Protein AF-X1HZK5-F1 (afdb_monomer_lite)

Radius of gyration: 18.91 Å; chains: 1; bounding box: 56×34×42 Å

InterPro domains:
  IPR029044 Nucleotide-diphospho-sugar transferases [G3DSA:3.90.550.10] (1-104)

Sequence (114 aa):
FFTGYGVETGMLIDVYEKFGLDKIGQVNVIRRIHKNQPLSALSKMAFGILQAVLEKLQHYNKIIIVKELNKIFSQIDYFKKEYFISQMKLEEKQRPPMAEIEEYMIRKYNSRYV

Foldseek 3Di:
DKDALQVVVLVVLVCCVPPNPVPDDDDDPPDDDDDDDPPVVVLLSVVANVQSVVVSCVVVVVDDDPDDDDQKDWDWDDDPNDIDIDIDGHDIDDDPDLVVPPVSVVVVVVVVVD

Structure (mmCIF, N/CA/C/O backbone):
data_AF-X1HZK5-F1
#
_entry.id   AF-X1HZK5-F1
#
loop_
_atom_site.group_PDB
_atom_site.id
_atom_site.type_symbol
_atom_site.label_atom_id
_atom_site.label_alt_id
_atom_site.label_comp_id
_atom_site.label_asym_id
_atom_site.label_entity_id
_atom_site.label_seq_id
_atom_site.pdbx_PDB_ins_code
_atom_site.Cartn_x
_atom_site.Cartn_y
_atom_site.Cartn_z
_atom_site.occupancy
_at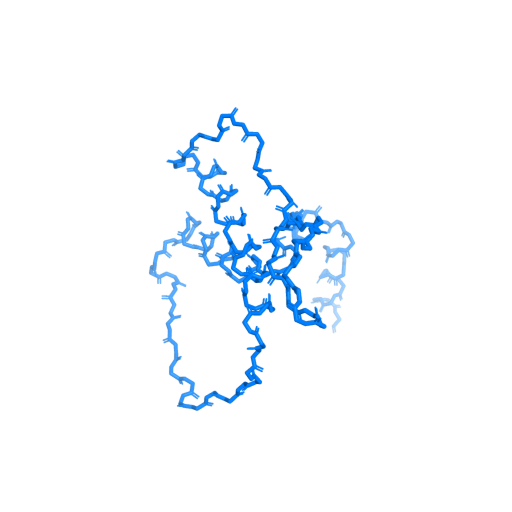om_site.B_iso_or_equiv
_atom_site.auth_seq_id
_atom_site.auth_comp_id
_atom_site.auth_asym_id
_atom_site.auth_atom_id
_atom_site.pdbx_PDB_model_num
ATOM 1 N N . PHE A 1 1 ? -6.012 6.735 4.488 1.00 87.38 1 PHE A N 1
ATOM 2 C CA . PHE A 1 1 ? -5.841 5.911 3.269 1.00 87.38 1 PHE A CA 1
ATOM 3 C C . PHE A 1 1 ? -4.555 6.305 2.554 1.00 87.38 1 PHE A C 1
ATOM 5 O O . PHE A 1 1 ? -4.207 7.480 2.588 1.00 87.38 1 PHE A O 1
ATOM 12 N N . PHE A 1 2 ? -3.834 5.353 1.956 1.00 92.56 2 PHE A N 1
ATOM 13 C CA . PHE A 1 2 ? -2.582 5.640 1.240 1.00 92.56 2 PHE A CA 1
ATOM 14 C C . PHE A 1 2 ? -2.811 6.418 -0.063 1.00 92.56 2 PHE A C 1
ATOM 16 O O . PHE A 1 2 ? -3.879 6.329 -0.668 1.00 92.56 2 PHE A O 1
ATOM 23 N N . THR A 1 3 ? -1.803 7.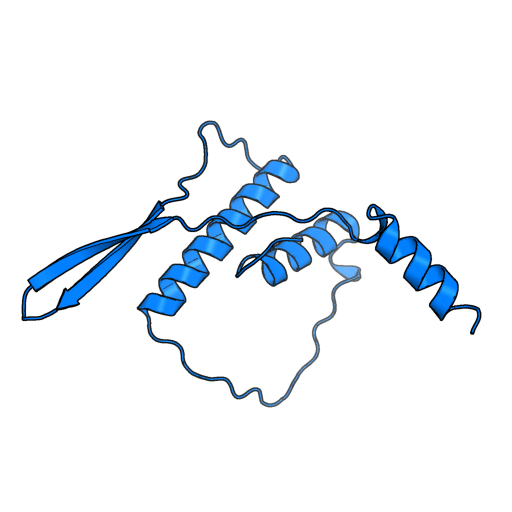176 -0.494 1.00 86.06 3 THR A N 1
ATOM 24 C CA . THR A 1 3 ? -1.748 7.837 -1.799 1.00 86.06 3 THR A CA 1
ATOM 25 C C . THR A 1 3 ? -0.778 7.094 -2.709 1.00 86.06 3 THR A C 1
ATOM 27 O O . THR A 1 3 ? 0.432 7.250 -2.556 1.00 86.06 3 THR A O 1
ATOM 30 N N . GLY A 1 4 ? -1.302 6.357 -3.684 1.00 89.50 4 GLY A N 1
ATOM 31 C CA . GLY A 1 4 ? -0.479 5.586 -4.610 1.00 89.50 4 GLY A CA 1
ATOM 32 C C . GLY A 1 4 ? -0.957 4.149 -4.708 1.00 89.50 4 GLY A C 1
ATOM 33 O O . GLY A 1 4 ? -2.158 3.889 -4.660 1.00 89.50 4 GLY A O 1
ATOM 34 N N . TYR A 1 5 ? -0.011 3.230 -4.867 1.00 92.75 5 TYR A N 1
ATOM 35 C CA . TYR A 1 5 ? -0.303 1.817 -5.104 1.00 92.75 5 TYR A CA 1
ATOM 36 C C . TYR A 1 5 ? -0.646 1.060 -3.819 1.00 92.75 5 TYR A C 1
ATOM 38 O O . TYR A 1 5 ? -1.128 -0.067 -3.877 1.00 92.75 5 TYR A O 1
ATOM 46 N N . GLY A 1 6 ? -0.418 1.667 -2.652 1.00 94.00 6 GLY A N 1
ATOM 47 C CA . GLY A 1 6 ? -0.770 1.084 -1.363 1.00 94.00 6 GLY A CA 1
ATOM 48 C C . GLY A 1 6 ? -2.246 1.213 -0.985 1.00 94.00 6 GLY A C 1
ATOM 49 O O . GLY A 1 6 ? -2.641 0.702 0.064 1.00 94.00 6 GLY A O 1
ATOM 50 N N . VAL A 1 7 ? -3.065 1.922 -1.774 1.00 96.00 7 VAL A N 1
ATOM 51 C CA . VAL A 1 7 ? -4.424 2.305 -1.364 1.00 96.00 7 VAL A CA 1
ATOM 52 C C . VAL A 1 7 ? -5.351 1.103 -1.208 1.00 96.00 7 VAL A C 1
ATOM 54 O O . VAL A 1 7 ? -5.982 0.976 -0.160 1.00 96.00 7 VAL A O 1
ATOM 57 N N . GLU A 1 8 ? -5.402 0.194 -2.183 1.00 96.50 8 GLU A N 1
ATOM 58 C CA . GLU A 1 8 ? -6.300 -0.963 -2.136 1.00 96.50 8 GLU A CA 1
ATOM 59 C C . GLU A 1 8 ? -5.881 -1.949 -1.044 1.00 96.50 8 GLU A C 1
ATOM 61 O O . GLU A 1 8 ? -6.704 -2.349 -0.220 1.00 96.50 8 GLU A O 1
ATOM 66 N N . THR A 1 9 ? -4.593 -2.298 -0.990 1.00 95.50 9 THR A N 1
ATOM 67 C CA . THR A 1 9 ? -4.058 -3.230 0.013 1.00 95.50 9 THR A CA 1
ATOM 68 C C . THR A 1 9 ? -4.195 -2.667 1.424 1.00 95.50 9 THR A C 1
ATOM 70 O O . THR A 1 9 ? -4.656 -3.363 2.325 1.00 95.50 9 THR A O 1
ATOM 73 N N . GLY A 1 10 ? -3.848 -1.393 1.626 1.00 95.50 10 GLY A N 1
ATOM 74 C CA . GLY A 1 10 ? -3.992 -0.743 2.924 1.00 95.50 10 GLY A CA 1
ATOM 75 C C . GLY A 1 10 ? -5.448 -0.656 3.374 1.00 95.50 10 GLY A C 1
ATOM 76 O O . GLY A 1 10 ? -5.724 -0.864 4.551 1.00 95.50 10 GLY A O 1
ATOM 77 N N . MET A 1 11 ? -6.381 -0.409 2.448 1.00 95.50 11 MET A N 1
ATOM 78 C CA . MET A 1 11 ? -7.813 -0.418 2.750 1.00 95.50 11 MET A CA 1
ATOM 79 C C . MET A 1 11 ? -8.308 -1.817 3.126 1.00 95.50 11 MET A C 1
ATOM 81 O O . MET A 1 11 ? -9.076 -1.946 4.074 1.00 95.50 11 MET A O 1
ATOM 85 N N . LEU A 1 12 ? -7.859 -2.862 2.424 1.00 96.81 12 LEU A N 1
ATOM 86 C CA . LEU A 1 12 ? -8.221 -4.242 2.746 1.00 96.81 12 LEU A CA 1
ATOM 87 C C . LEU A 1 12 ? -7.755 -4.631 4.157 1.00 96.81 12 LEU A C 1
ATOM 89 O O . LEU A 1 12 ? -8.538 -5.198 4.917 1.00 96.81 12 LEU A O 1
ATOM 93 N N . ILE A 1 13 ? -6.517 -4.274 4.522 1.00 96.25 13 ILE A N 1
ATOM 94 C CA . ILE A 1 13 ? -5.979 -4.497 5.874 1.00 96.25 13 ILE A CA 1
ATOM 95 C C . ILE A 1 13 ? -6.795 -3.716 6.911 1.00 96.25 13 ILE A C 1
ATOM 97 O O . ILE A 1 13 ? -7.194 -4.288 7.922 1.00 96.25 13 ILE A O 1
ATOM 101 N N . ASP A 1 14 ? -7.098 -2.441 6.648 1.00 95.62 14 ASP A N 1
ATOM 102 C CA . ASP A 1 14 ? -7.871 -1.603 7.572 1.00 95.62 14 ASP A CA 1
ATOM 103 C C . ASP A 1 14 ? -9.281 -2.151 7.820 1.00 95.62 14 ASP A C 1
ATOM 105 O O . ASP A 1 14 ? -9.766 -2.107 8.950 1.00 95.62 14 ASP A O 1
ATOM 109 N N . VAL A 1 15 ? -9.951 -2.655 6.779 1.00 96.19 15 VAL A N 1
ATOM 110 C CA . VAL A 1 15 ? -11.280 -3.269 6.909 1.00 96.19 15 VAL A CA 1
ATOM 111 C C . VAL A 1 15 ? -11.191 -4.562 7.712 1.00 96.19 15 VAL A C 1
ATOM 113 O O . VA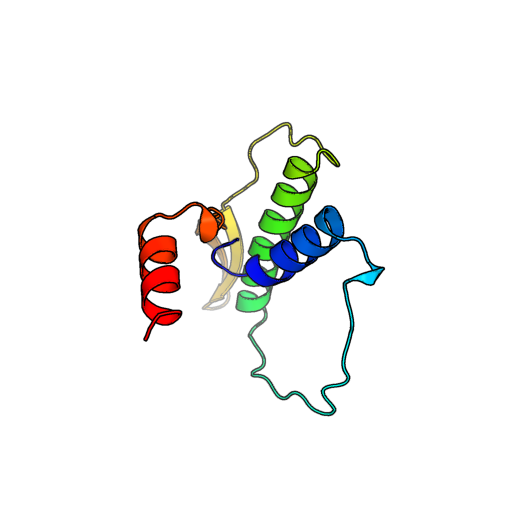L A 1 15 ? -11.989 -4.752 8.627 1.00 96.19 15 VAL A O 1
ATOM 116 N N . TYR A 1 16 ? -10.213 -5.417 7.411 1.00 96.81 16 TYR A N 1
ATOM 117 C CA . TYR A 1 16 ? -10.016 -6.670 8.133 1.00 96.81 16 TYR A CA 1
ATOM 118 C C . TYR A 1 16 ? -9.741 -6.438 9.625 1.00 96.81 16 TYR A C 1
ATOM 120 O O . TYR A 1 16 ? -10.435 -7.007 10.463 1.00 96.81 16 TYR A O 1
ATOM 128 N N . GLU A 1 17 ? -8.788 -5.569 9.971 1.00 96.12 17 GLU A N 1
ATOM 129 C CA . GLU A 1 17 ? -8.423 -5.319 11.373 1.00 96.12 17 GLU A CA 1
ATOM 130 C C . GLU A 1 17 ? -9.548 -4.610 12.152 1.00 96.12 17 GLU A C 1
ATOM 132 O O . GLU A 1 17 ? -9.685 -4.823 13.353 1.00 96.12 17 GLU A O 1
ATOM 137 N N . LYS A 1 18 ? -10.382 -3.781 11.499 1.00 95.12 18 LYS A N 1
ATOM 138 C CA . LYS A 1 18 ? -11.488 -3.068 12.173 1.00 95.12 18 LYS A CA 1
ATOM 139 C C . LYS A 1 18 ? -12.768 -3.881 12.309 1.00 95.12 18 LYS A C 1
ATOM 141 O O . LYS A 1 18 ? -13.504 -3.679 13.272 1.00 95.12 18 LYS A O 1
ATOM 146 N N . PHE A 1 19 ? -13.080 -4.716 11.324 1.00 96.88 19 PHE A N 1
ATOM 147 C CA . PHE A 1 19 ? -14.408 -5.316 11.201 1.00 96.88 19 PHE A CA 1
ATOM 148 C C . PHE A 1 19 ? -14.404 -6.840 11.135 1.00 96.88 19 PHE A C 1
ATOM 150 O O . PHE A 1 19 ? -15.471 -7.428 11.267 1.00 96.88 19 PHE A O 1
ATOM 157 N N . GLY A 1 20 ? -13.243 -7.476 10.974 1.00 96.94 20 GLY A N 1
ATOM 158 C CA . GLY A 1 20 ? -13.139 -8.920 10.816 1.00 96.94 20 GLY A CA 1
ATOM 159 C C . GLY A 1 20 ? -13.415 -9.399 9.390 1.00 96.94 20 GLY A C 1
ATOM 160 O O . GLY A 1 20 ? -13.860 -8.660 8.508 1.00 96.94 20 GLY A O 1
ATOM 161 N N . LEU A 1 21 ? -13.109 -10.676 9.152 1.00 97.50 21 LEU A N 1
ATOM 162 C CA . LEU A 1 21 ? -13.237 -11.309 7.837 1.00 97.50 21 LEU A CA 1
ATOM 163 C C . LEU A 1 21 ? -14.701 -11.497 7.407 1.00 97.50 21 LEU A C 1
ATOM 165 O O . LEU A 1 21 ? -14.994 -11.465 6.217 1.00 97.50 21 LEU A O 1
ATOM 169 N N . ASP A 1 22 ? -15.628 -11.646 8.356 1.00 97.75 22 ASP A N 1
ATOM 170 C CA . ASP A 1 22 ? -17.062 -11.843 8.105 1.00 97.75 22 ASP A CA 1
ATOM 171 C C . ASP A 1 22 ? -17.736 -10.628 7.445 1.00 97.75 22 ASP A C 1
ATOM 173 O O . ASP A 1 22 ? -18.845 -10.740 6.923 1.00 97.75 22 ASP A O 1
ATOM 177 N N . LYS A 1 23 ? -17.067 -9.467 7.438 1.00 97.38 23 LYS A N 1
ATOM 178 C CA . LYS A 1 23 ? -17.517 -8.254 6.739 1.00 97.38 23 LYS A CA 1
ATOM 179 C C . LYS A 1 23 ? -16.924 -8.091 5.340 1.00 97.38 23 LYS A C 1
ATOM 181 O O . LYS A 1 23 ? -17.207 -7.092 4.678 1.00 97.38 23 LYS A O 1
ATOM 186 N N . ILE A 1 24 ? -16.127 -9.051 4.870 1.00 97.94 24 ILE A N 1
ATOM 187 C CA . ILE A 1 24 ? -15.501 -9.025 3.547 1.00 97.94 24 ILE A CA 1
ATOM 188 C C . ILE A 1 24 ? -16.134 -10.107 2.671 1.00 97.94 24 ILE A C 1
ATOM 190 O O . ILE A 1 24 ? -16.020 -11.299 2.939 1.00 97.94 24 ILE A O 1
ATOM 194 N N . GLY A 1 25 ? -16.777 -9.681 1.585 1.00 97.19 25 GLY A N 1
ATOM 195 C CA . GLY A 1 25 ? -17.294 -10.567 0.543 1.00 97.19 25 GLY A CA 1
ATOM 196 C C . GLY A 1 25 ? -16.474 -10.471 -0.743 1.00 97.19 25 GLY A C 1
ATOM 197 O O . GLY A 1 25 ? -15.882 -9.433 -1.040 1.00 97.19 25 GLY A O 1
ATOM 198 N N . GLN A 1 26 ? -16.474 -11.543 -1.534 1.00 97.38 26 GLN A N 1
ATOM 199 C CA . GLN A 1 26 ? -15.924 -11.561 -2.891 1.00 97.38 26 GLN A CA 1
ATOM 200 C C . GLN A 1 26 ? -17.043 -11.842 -3.894 1.00 97.38 26 GLN A C 1
ATOM 202 O O . GLN A 1 26 ? -17.923 -12.661 -3.638 1.00 97.38 26 GLN A O 1
ATOM 207 N N . VAL A 1 27 ? -17.010 -11.166 -5.043 1.00 97.56 27 VAL A N 1
ATOM 208 C CA . VAL A 1 27 ? -18.002 -11.320 -6.116 1.00 97.56 27 VAL A CA 1
ATOM 209 C C . VAL A 1 27 ? -17.287 -11.675 -7.413 1.00 97.56 27 VAL A C 1
ATOM 211 O O . VAL A 1 27 ? -16.242 -11.105 -7.733 1.00 97.56 27 VAL A O 1
ATOM 214 N N . ASN A 1 28 ? -17.854 -12.612 -8.173 1.00 97.00 28 ASN A N 1
ATOM 215 C CA . ASN A 1 28 ? -17.320 -12.993 -9.473 1.00 97.00 28 ASN A CA 1
ATOM 216 C C . ASN A 1 28 ? -17.643 -11.921 -10.526 1.00 97.00 28 ASN A C 1
ATOM 218 O O . ASN A 1 28 ? -18.805 -11.672 -10.835 1.00 97.00 28 ASN A O 1
ATOM 222 N N . VAL A 1 29 ? -16.603 -11.324 -11.107 1.00 95.81 29 VAL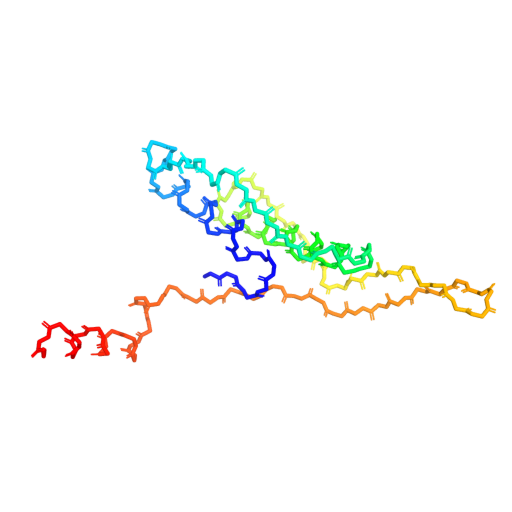 A N 1
ATOM 223 C CA . VAL A 1 29 ? -16.717 -10.298 -12.158 1.00 95.81 29 VAL A CA 1
ATOM 224 C C . VAL A 1 29 ? -16.726 -10.873 -13.581 1.00 95.81 29 VAL A C 1
ATOM 226 O O . VAL A 1 29 ? -16.789 -10.111 -14.540 1.00 95.81 29 VAL A O 1
ATOM 229 N N . ILE A 1 30 ? -16.679 -12.204 -13.726 1.00 96.00 30 ILE A N 1
ATOM 230 C CA . ILE A 1 30 ? -16.696 -12.987 -14.976 1.00 96.00 30 ILE A CA 1
ATOM 231 C C . ILE A 1 30 ? -15.496 -12.701 -15.887 1.00 96.00 30 ILE A C 1
ATOM 233 O O . ILE A 1 30 ? -14.653 -13.570 -16.093 1.00 96.00 30 ILE A O 1
ATOM 237 N N . ARG A 1 31 ? -15.392 -11.490 -16.439 1.00 96.69 31 ARG A N 1
ATOM 238 C CA . ARG A 1 31 ? -14.297 -11.082 -17.318 1.00 96.69 31 ARG A CA 1
ATOM 239 C C . ARG A 1 31 ? -13.836 -9.674 -16.978 1.00 96.69 31 ARG A C 1
ATOM 241 O O . ARG A 1 31 ? -14.584 -8.711 -17.098 1.00 96.69 31 ARG A O 1
ATOM 248 N N . ARG A 1 32 ? -12.551 -9.553 -16.655 1.00 95.62 32 ARG A N 1
ATOM 249 C CA . ARG A 1 32 ? -11.858 -8.275 -16.494 1.00 95.62 32 ARG A CA 1
ATOM 250 C C . ARG A 1 32 ? -10.729 -8.196 -17.513 1.00 95.62 32 ARG A C 1
ATOM 252 O O . ARG A 1 32 ? -9.853 -9.051 -17.526 1.00 95.62 32 ARG A O 1
ATOM 259 N N . ILE A 1 33 ? -10.750 -7.171 -18.357 1.00 96.12 33 ILE A N 1
ATOM 260 C CA . ILE A 1 33 ? -9.659 -6.856 -19.284 1.00 96.12 33 ILE A CA 1
ATOM 261 C C . ILE A 1 33 ? -8.981 -5.597 -18.759 1.00 96.12 33 ILE A C 1
ATOM 263 O O . ILE A 1 33 ? -9.650 -4.617 -18.441 1.00 96.12 33 ILE A O 1
ATOM 267 N N . HIS A 1 34 ? -7.659 -5.620 -18.656 1.00 95.00 34 HIS A N 1
ATOM 268 C CA . HIS A 1 34 ? -6.865 -4.466 -18.260 1.00 95.00 34 HIS A CA 1
ATOM 269 C C . HIS A 1 34 ? -5.634 -4.351 -19.155 1.00 95.00 34 HIS A C 1
ATOM 271 O O . HIS A 1 34 ? -5.245 -5.297 -19.840 1.00 95.00 34 HIS A O 1
ATOM 277 N N . LYS A 1 35 ? -5.005 -3.176 -19.148 1.00 95.25 35 LYS A N 1
ATOM 278 C CA . LYS A 1 35 ? -3.741 -2.962 -19.849 1.00 95.25 35 LYS A CA 1
ATOM 279 C C . LYS A 1 35 ? -2.623 -3.737 -19.145 1.00 95.25 35 LYS A C 1
ATOM 281 O O . LYS A 1 35 ? -2.519 -3.686 -17.917 1.00 95.25 35 LYS A O 1
ATOM 286 N N . ASN A 1 36 ? -1.777 -4.414 -19.919 1.00 95.06 36 ASN A N 1
ATOM 287 C CA . ASN A 1 36 ? -0.540 -4.997 -19.407 1.00 95.06 36 ASN A CA 1
ATOM 288 C C . ASN A 1 36 ? 0.478 -3.882 -19.169 1.00 95.06 36 ASN A C 1
ATOM 290 O O . ASN A 1 36 ? 0.714 -3.047 -20.045 1.00 95.06 36 ASN A O 1
ATOM 294 N N . GLN A 1 37 ? 1.049 -3.860 -17.971 1.00 95.75 37 GLN A N 1
ATOM 295 C CA . GLN A 1 37 ? 2.071 -2.893 -17.597 1.00 95.75 37 GLN A CA 1
ATOM 296 C C . GLN A 1 37 ? 3.459 -3.486 -17.852 1.00 95.75 37 GLN A C 1
ATOM 298 O O . GLN A 1 37 ? 3.641 -4.695 -17.687 1.00 95.75 37 GLN A O 1
ATOM 303 N N . PRO A 1 38 ? 4.446 -2.666 -18.246 1.00 94.69 38 PRO A N 1
ATOM 304 C CA . PRO A 1 38 ? 5.820 -3.130 -18.348 1.00 94.69 38 PRO A CA 1
ATOM 305 C C . PRO A 1 38 ? 6.351 -3.528 -16.965 1.00 94.69 38 PRO A C 1
ATOM 307 O O . PRO A 1 38 ? 5.917 -2.992 -15.942 1.00 94.69 38 PRO A O 1
ATOM 310 N N . LEU A 1 39 ? 7.330 -4.434 -16.937 1.00 93.06 39 LEU A N 1
ATOM 311 C CA . LEU A 1 39 ? 7.914 -4.944 -15.694 1.00 93.06 39 LEU A CA 1
ATOM 312 C C . LEU A 1 39 ? 8.456 -3.823 -14.793 1.00 93.06 39 LEU A C 1
ATOM 314 O O . LEU A 1 39 ? 8.249 -3.860 -13.588 1.00 93.06 39 LEU A O 1
ATOM 318 N N . SER A 1 40 ? 9.070 -2.792 -15.374 1.00 92.62 40 SER A N 1
ATOM 319 C CA . SER A 1 40 ? 9.546 -1.609 -14.644 1.00 92.62 40 SER A CA 1
ATOM 320 C C . SER A 1 40 ? 8.437 -0.910 -13.851 1.00 92.62 40 SER A C 1
ATOM 322 O O . SER A 1 40 ? 8.595 -0.589 -12.673 1.00 92.62 40 SER A O 1
ATOM 324 N N . ALA A 1 41 ? 7.266 -0.728 -14.465 1.00 93.31 41 ALA A N 1
ATOM 325 C CA . ALA A 1 41 ? 6.114 -0.155 -13.782 1.00 93.31 41 ALA A CA 1
ATOM 326 C C . ALA A 1 41 ? 5.609 -1.080 -12.665 1.00 93.31 41 ALA A C 1
ATOM 328 O O . ALA A 1 41 ? 5.305 -0.594 -11.578 1.00 93.31 41 ALA A O 1
ATOM 329 N N . LEU A 1 42 ? 5.569 -2.397 -12.894 1.00 95.31 42 LEU A N 1
ATOM 330 C CA . LEU A 1 42 ? 5.161 -3.375 -11.879 1.00 95.31 42 LEU A CA 1
ATOM 331 C C . LEU A 1 42 ? 6.118 -3.407 -10.679 1.00 95.31 42 LEU A C 1
ATOM 333 O O . LEU A 1 42 ? 5.654 -3.424 -9.542 1.00 95.31 42 LEU A O 1
ATOM 337 N N . SER A 1 43 ? 7.432 -3.342 -10.902 1.00 94.94 43 SER A N 1
ATOM 338 C CA . SER A 1 43 ? 8.433 -3.272 -9.827 1.00 94.94 43 SER A CA 1
ATOM 339 C C . SER A 1 43 ? 8.228 -2.039 -8.948 1.00 94.94 43 SER A C 1
ATOM 341 O O . SER A 1 43 ? 8.261 -2.128 -7.720 1.00 94.94 43 SER A O 1
ATOM 343 N N . LYS A 1 44 ? 7.928 -0.894 -9.570 1.00 94.44 44 LYS A N 1
ATOM 344 C CA . LYS A 1 44 ? 7.590 0.343 -8.861 1.00 94.44 44 LYS A CA 1
ATOM 345 C C . LYS A 1 44 ? 6.304 0.203 -8.033 1.00 94.44 44 LYS A C 1
ATOM 347 O O . LYS A 1 44 ? 6.260 0.668 -6.896 1.00 94.44 44 LYS A O 1
ATOM 352 N N . MET A 1 45 ? 5.273 -0.446 -8.582 1.00 95.38 45 MET A N 1
ATOM 353 C CA . MET A 1 45 ? 4.021 -0.732 -7.865 1.00 95.38 45 MET A CA 1
ATOM 354 C C . MET A 1 45 ? 4.257 -1.636 -6.656 1.00 95.38 45 MET A C 1
ATOM 356 O O . MET A 1 45 ? 3.804 -1.320 -5.559 1.00 95.38 45 MET A O 1
ATOM 360 N N . ALA A 1 46 ? 5.005 -2.725 -6.842 1.00 95.62 46 ALA A N 1
ATOM 361 C CA . ALA A 1 46 ? 5.336 -3.671 -5.782 1.00 95.62 46 ALA A CA 1
ATOM 362 C C . ALA A 1 46 ? 6.088 -2.993 -4.630 1.00 95.62 46 ALA A C 1
ATOM 364 O O . ALA A 1 46 ? 5.787 -3.249 -3.467 1.00 95.62 46 ALA A O 1
ATOM 365 N N . PHE A 1 47 ? 7.011 -2.078 -4.942 1.00 95.88 47 PHE A N 1
ATOM 366 C CA . PHE A 1 47 ? 7.724 -1.301 -3.930 1.00 95.88 47 PHE A CA 1
ATOM 367 C C . PHE A 1 47 ? 6.787 -0.404 -3.103 1.00 95.88 47 PHE A C 1
ATOM 369 O O . PHE A 1 47 ? 6.907 -0.370 -1.879 1.00 95.88 47 PHE A O 1
ATOM 376 N N . GLY A 1 48 ? 5.826 0.275 -3.740 1.00 94.94 48 GLY A N 1
ATOM 377 C CA . GLY A 1 48 ? 4.806 1.063 -3.032 1.00 94.94 48 GLY A CA 1
ATOM 378 C C . GLY A 1 48 ? 3.892 0.197 -2.159 1.00 94.94 48 GLY A C 1
ATOM 379 O O . GLY A 1 48 ? 3.694 0.487 -0.981 1.00 94.94 48 GLY A O 1
ATOM 380 N N . ILE A 1 49 ? 3.402 -0.927 -2.692 1.00 95.69 49 ILE A N 1
ATOM 381 C CA . ILE A 1 49 ? 2.576 -1.882 -1.933 1.00 95.69 49 ILE A CA 1
ATOM 382 C C . ILE A 1 49 ? 3.335 -2.409 -0.709 1.00 95.69 49 ILE A C 1
ATOM 384 O O . ILE A 1 49 ? 2.767 -2.471 0.379 1.00 95.69 49 ILE A O 1
ATOM 388 N N . LEU A 1 50 ? 4.618 -2.751 -0.860 1.00 95.19 50 LEU A N 1
ATOM 389 C CA . LEU A 1 50 ? 5.448 -3.229 0.245 1.00 95.19 50 LEU A CA 1
ATOM 390 C C . LEU A 1 50 ? 5.576 -2.180 1.357 1.00 95.19 50 LEU A C 1
ATOM 392 O O . LEU A 1 50 ? 5.416 -2.525 2.526 1.00 95.19 50 LEU A O 1
ATOM 396 N N . GLN A 1 51 ? 5.817 -0.910 1.009 1.00 93.56 51 GLN A N 1
ATOM 397 C CA . GLN A 1 51 ? 5.847 0.176 1.995 1.00 93.56 51 GLN A CA 1
ATOM 398 C C . GLN A 1 51 ? 4.526 0.265 2.763 1.00 93.56 51 GLN A C 1
ATOM 400 O O . GLN A 1 51 ? 4.532 0.274 3.992 1.00 93.56 51 GLN A O 1
ATOM 405 N N . ALA A 1 52 ? 3.395 0.243 2.053 1.00 94.19 52 ALA A N 1
ATOM 406 C CA . ALA A 1 52 ? 2.078 0.309 2.674 1.00 94.19 52 ALA A CA 1
ATOM 407 C C . ALA A 1 52 ? 1.806 -0.871 3.622 1.00 94.19 52 ALA A C 1
ATOM 409 O O . ALA A 1 52 ? 1.288 -0.674 4.721 1.00 94.19 52 ALA A O 1
ATOM 410 N N . VAL A 1 53 ? 2.187 -2.093 3.235 1.00 95.00 53 VAL A N 1
ATOM 411 C CA . VAL A 1 53 ? 2.044 -3.286 4.087 1.00 95.00 53 VAL A CA 1
ATOM 412 C C . VAL A 1 53 ? 2.898 -3.168 5.348 1.00 95.00 53 VAL A C 1
ATOM 414 O O . VAL A 1 53 ? 2.390 -3.405 6.442 1.00 95.00 53 VAL A O 1
ATOM 417 N N . LEU A 1 54 ? 4.168 -2.776 5.223 1.00 94.25 54 LEU A N 1
ATOM 418 C CA . LEU A 1 54 ? 5.066 -2.626 6.372 1.00 94.25 54 LEU A CA 1
ATOM 419 C C . LEU A 1 54 ? 4.572 -1.546 7.339 1.00 94.25 54 LEU A C 1
ATOM 421 O O . LEU A 1 54 ? 4.535 -1.776 8.548 1.00 94.25 54 LEU A O 1
ATOM 425 N N . GLU A 1 55 ? 4.120 -0.404 6.819 1.00 92.69 55 GLU A N 1
ATOM 426 C CA . GLU A 1 55 ? 3.515 0.643 7.643 1.00 92.69 55 GLU A CA 1
ATOM 427 C C . GLU A 1 55 ? 2.265 0.155 8.380 1.00 92.69 55 GLU A C 1
ATOM 429 O O . GLU A 1 55 ? 2.094 0.465 9.559 1.00 92.69 55 GLU A O 1
ATOM 434 N N . LYS A 1 56 ? 1.402 -0.637 7.729 1.00 93.81 56 LYS A N 1
ATOM 435 C CA . LYS A 1 56 ? 0.212 -1.203 8.379 1.00 93.81 56 LYS A CA 1
ATOM 436 C C . LYS A 1 56 ? 0.558 -2.236 9.442 1.00 93.81 56 LYS A C 1
ATOM 438 O O . LYS A 1 56 ? -0.008 -2.180 10.529 1.00 93.81 56 LYS A O 1
ATOM 443 N N . LEU A 1 57 ? 1.505 -3.133 9.175 1.00 94.12 57 LEU A N 1
ATOM 444 C CA . LEU A 1 57 ? 1.969 -4.099 10.172 1.00 94.12 57 LEU A CA 1
ATOM 445 C C . LEU A 1 57 ? 2.534 -3.397 11.410 1.00 94.12 57 LEU A C 1
ATOM 447 O O . LEU A 1 57 ? 2.272 -3.837 12.527 1.00 94.12 57 LEU A O 1
ATOM 451 N N . GLN A 1 58 ? 3.266 -2.296 11.225 1.00 93.75 58 GLN A N 1
ATOM 452 C CA . GLN A 1 58 ? 3.719 -1.479 12.346 1.00 93.75 58 GLN A CA 1
ATOM 453 C C . GLN A 1 58 ? 2.551 -0.790 13.064 1.00 93.75 58 GLN A C 1
ATOM 455 O O . GLN A 1 58 ? 2.485 -0.832 14.289 1.00 93.75 58 GLN A O 1
ATOM 460 N N . HIS A 1 59 ? 1.624 -0.174 12.322 1.00 93.00 59 HIS A N 1
ATOM 461 C CA . HIS A 1 59 ? 0.465 0.525 12.889 1.00 93.00 59 HIS A CA 1
ATOM 462 C C . HIS A 1 59 ? -0.413 -0.386 13.758 1.00 93.00 59 HIS A C 1
ATOM 464 O O . HIS A 1 59 ? -0.902 0.049 14.793 1.00 93.00 59 HIS A O 1
ATOM 470 N N . TYR A 1 60 ? -0.571 -1.649 13.360 1.00 94.88 60 TYR A N 1
ATOM 471 C CA . TYR A 1 60 ? -1.315 -2.671 14.102 1.00 94.88 60 TYR A CA 1
ATOM 472 C C . TYR A 1 60 ? -0.435 -3.495 15.060 1.00 94.88 60 TYR A C 1
ATOM 474 O O . TYR A 1 60 ? -0.822 -4.594 15.464 1.00 94.88 60 TYR A O 1
ATOM 482 N N . ASN A 1 61 ? 0.759 -2.994 15.403 1.00 94.00 61 ASN A N 1
ATOM 483 C CA . ASN A 1 61 ? 1.696 -3.590 16.363 1.00 94.00 61 ASN A CA 1
ATOM 484 C C . ASN A 1 61 ? 2.079 -5.057 16.070 1.00 94.00 61 ASN A C 1
ATOM 486 O O . ASN A 1 61 ? 2.426 -5.806 16.981 1.00 94.00 61 ASN A O 1
ATOM 490 N N . LYS A 1 62 ? 2.035 -5.486 14.802 1.00 93.44 62 LYS A N 1
ATOM 491 C CA . LYS A 1 62 ? 2.436 -6.841 14.377 1.00 93.44 62 LYS A CA 1
ATOM 492 C C . LYS A 1 62 ? 3.950 -6.969 14.224 1.00 93.44 62 LYS A C 1
ATOM 494 O O . LYS A 1 62 ? 4.493 -8.060 14.364 1.00 93.44 62 LYS A O 1
ATOM 499 N N . ILE A 1 63 ? 4.620 -5.861 13.910 1.00 94.12 63 ILE A N 1
ATOM 500 C CA . ILE A 1 63 ? 6.078 -5.759 13.804 1.00 94.12 63 ILE A CA 1
ATOM 501 C C . ILE A 1 63 ? 6.557 -4.465 14.459 1.00 94.12 63 ILE A C 1
ATOM 503 O O . ILE A 1 63 ? 5.793 -3.511 14.604 1.00 94.12 63 ILE A O 1
ATOM 507 N N . ILE A 1 64 ? 7.845 -4.416 14.785 1.00 91.38 64 ILE A N 1
ATOM 508 C CA . ILE A 1 64 ? 8.532 -3.194 15.205 1.00 91.38 64 ILE A CA 1
ATOM 509 C C . ILE A 1 64 ? 9.565 -2.873 14.134 1.00 91.38 64 ILE A C 1
ATOM 511 O O . ILE A 1 64 ? 10.487 -3.658 13.902 1.00 91.38 64 ILE A O 1
ATOM 515 N N . ILE A 1 65 ? 9.419 -1.727 13.472 1.00 86.56 65 ILE A N 1
ATOM 516 C CA . ILE A 1 65 ? 10.411 -1.268 12.508 1.00 86.56 65 ILE A CA 1
ATOM 517 C C . ILE A 1 65 ? 11.423 -0.408 13.269 1.00 86.56 65 ILE A C 1
ATOM 519 O O . ILE A 1 65 ? 11.134 0.701 13.703 1.00 86.56 65 ILE A O 1
ATOM 523 N N . VAL A 1 66 ? 12.631 -0.944 13.439 1.00 83.62 66 VAL A N 1
ATOM 524 C CA . VAL A 1 66 ? 13.694 -0.320 14.251 1.00 83.62 66 VAL A CA 1
ATOM 525 C C . VAL A 1 66 ? 14.418 0.811 13.502 1.00 83.62 66 VAL A C 1
ATOM 527 O O . VAL A 1 66 ? 15.055 1.663 14.114 1.00 83.62 66 VAL A O 1
ATOM 530 N N . LYS A 1 67 ? 14.324 0.842 12.168 1.00 85.88 67 LYS A N 1
ATOM 531 C CA . LYS A 1 67 ? 14.963 1.841 11.300 1.00 85.88 67 LYS A CA 1
ATOM 532 C C . LYS A 1 67 ? 13.973 2.342 10.259 1.00 85.88 67 LYS A C 1
ATOM 534 O O . LYS A 1 67 ? 13.214 1.542 9.731 1.00 85.88 67 LYS A O 1
ATOM 539 N N . GLU A 1 68 ? 14.024 3.625 9.908 1.00 83.94 68 GLU A N 1
ATOM 540 C CA . GLU A 1 68 ? 13.169 4.172 8.848 1.00 83.94 68 GLU A CA 1
ATOM 541 C C . GLU A 1 68 ? 13.180 3.305 7.580 1.00 83.94 68 GLU A C 1
ATOM 543 O O . GLU A 1 68 ? 14.236 2.871 7.103 1.00 83.94 68 GLU A O 1
ATOM 548 N N . LEU A 1 69 ? 11.983 3.057 7.039 1.00 85.88 69 LEU A N 1
ATOM 549 C CA . LEU A 1 69 ? 11.813 2.299 5.806 1.00 85.88 69 LEU A CA 1
ATOM 550 C C . LEU A 1 69 ? 12.519 3.002 4.646 1.00 85.88 69 LEU A C 1
ATOM 552 O O . LEU A 1 69 ? 12.477 4.227 4.518 1.00 85.88 69 LEU A O 1
ATOM 556 N N . ASN A 1 70 ? 13.144 2.214 3.772 1.00 88.75 70 ASN A N 1
ATOM 557 C CA . ASN A 1 70 ? 13.763 2.753 2.571 1.00 88.75 70 ASN A CA 1
ATOM 558 C C . ASN A 1 70 ? 12.688 3.347 1.642 1.00 88.75 70 ASN A C 1
ATOM 560 O O . ASN A 1 70 ? 11.777 2.643 1.214 1.00 88.75 70 ASN A O 1
ATOM 564 N N . LYS A 1 71 ? 12.846 4.628 1.296 1.00 91.31 71 LYS A N 1
ATOM 565 C CA . LYS A 1 71 ? 11.966 5.382 0.382 1.00 91.31 71 LYS A CA 1
ATOM 566 C C . LYS A 1 71 ? 12.578 5.572 -1.010 1.00 91.31 71 LYS A C 1
ATOM 568 O O . LYS A 1 71 ? 12.010 6.263 -1.855 1.00 91.31 71 LYS A O 1
ATOM 573 N N . ILE A 1 72 ? 13.761 5.010 -1.253 1.00 94.81 72 ILE A N 1
ATOM 574 C CA . ILE A 1 72 ? 14.457 5.067 -2.538 1.00 94.81 72 ILE A CA 1
ATOM 575 C C . ILE A 1 72 ? 14.222 3.748 -3.266 1.00 94.81 72 ILE A C 1
ATOM 577 O O . ILE A 1 72 ? 14.750 2.700 -2.888 1.00 94.81 72 ILE A O 1
ATOM 581 N N . PHE A 1 73 ? 13.446 3.820 -4.341 1.00 95.12 73 PHE A N 1
ATOM 582 C CA . PHE A 1 73 ? 13.296 2.730 -5.290 1.00 95.12 73 PHE A CA 1
ATOM 583 C C . PHE A 1 73 ? 14.493 2.735 -6.240 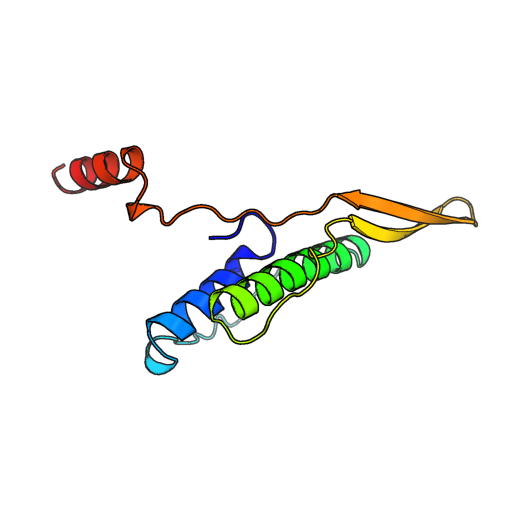1.00 95.12 73 PHE A C 1
ATOM 585 O O . PHE A 1 73 ? 14.790 3.763 -6.846 1.00 95.12 73 PHE A O 1
ATOM 592 N N . SER A 1 74 ? 15.174 1.596 -6.361 1.00 94.25 74 SER A N 1
ATOM 593 C CA . SER A 1 74 ? 16.278 1.403 -7.307 1.00 94.25 74 SER A CA 1
ATOM 594 C C . SER A 1 74 ? 15.857 0.400 -8.374 1.00 94.25 74 SER A C 1
ATOM 596 O O . SER A 1 74 ? 15.396 -0.691 -8.043 1.00 94.25 74 SER A O 1
ATOM 598 N N . GLN A 1 75 ? 16.027 0.762 -9.640 1.00 93.62 75 GLN A N 1
ATOM 599 C CA . GLN A 1 75 ? 15.692 -0.068 -10.790 1.00 93.62 75 GLN A CA 1
ATOM 600 C C . GLN A 1 75 ? 16.892 -0.184 -11.720 1.00 93.62 75 GLN A C 1
ATOM 602 O O . GLN A 1 75 ? 17.599 0.792 -11.949 1.00 93.62 75 GLN A O 1
ATOM 607 N N . ILE A 1 76 ? 17.105 -1.379 -12.263 1.00 92.62 76 ILE A N 1
ATOM 608 C CA . ILE A 1 76 ? 18.100 -1.601 -13.308 1.00 92.62 76 ILE A CA 1
ATOM 609 C C . ILE A 1 76 ? 17.436 -1.314 -14.651 1.00 92.62 76 ILE A C 1
ATOM 611 O O . ILE A 1 76 ? 16.465 -1.978 -15.017 1.00 92.62 76 ILE A O 1
ATOM 615 N N . ASP A 1 77 ? 17.984 -0.348 -15.374 1.00 88.88 77 ASP A N 1
ATOM 616 C CA . ASP A 1 77 ? 17.573 0.004 -16.724 1.00 88.88 77 ASP A CA 1
ATOM 617 C C . ASP A 1 77 ? 18.658 -0.402 -17.728 1.00 88.88 77 ASP A C 1
ATOM 619 O O . ASP A 1 77 ? 19.844 -0.494 -17.400 1.00 88.88 77 ASP A O 1
ATOM 623 N N . TYR A 1 78 ? 18.239 -0.665 -18.966 1.00 88.31 78 TYR A N 1
ATOM 624 C CA . TYR A 1 78 ? 19.121 -1.052 -20.064 1.00 88.31 78 TYR A CA 1
ATOM 625 C C . TYR A 1 78 ? 18.966 -0.072 -21.223 1.00 88.31 78 TYR A C 1
ATOM 627 O O . TYR A 1 78 ? 17.877 0.074 -21.784 1.00 88.31 78 TYR A O 1
ATOM 635 N N . PHE A 1 79 ? 20.056 0.594 -21.601 1.00 88.12 79 PHE A N 1
ATOM 636 C CA . PHE A 1 79 ? 20.072 1.538 -22.716 1.00 88.12 79 PHE A CA 1
ATOM 637 C C . PHE A 1 79 ? 21.425 1.498 -23.424 1.00 88.12 79 PHE A C 1
ATOM 639 O O . PHE A 1 79 ? 22.461 1.395 -22.782 1.00 88.12 79 PHE A O 1
ATOM 646 N N . LYS A 1 80 ? 21.429 1.568 -24.764 1.00 88.94 80 LYS A N 1
ATOM 647 C CA . LYS A 1 80 ? 22.657 1.593 -25.590 1.00 88.94 80 LYS A CA 1
ATOM 648 C C . LYS A 1 80 ? 23.697 0.501 -25.252 1.00 88.94 80 LYS A C 1
ATOM 650 O O . LYS A 1 80 ? 24.891 0.737 -25.364 1.00 88.94 80 LYS A O 1
ATOM 655 N N . LYS A 1 81 ? 23.242 -0.718 -24.936 1.00 92.00 81 LYS A N 1
ATOM 656 C CA . LYS A 1 81 ? 24.081 -1.867 -24.533 1.00 92.00 81 LYS A CA 1
ATOM 657 C C . LYS A 1 81 ? 24.749 -1.753 -23.159 1.00 92.00 81 LYS A C 1
ATOM 659 O O . LYS A 1 81 ? 25.599 -2.578 -22.842 1.00 92.00 81 LYS A O 1
ATOM 664 N N . GLU A 1 82 ? 24.311 -0.819 -22.326 1.00 93.00 82 GLU A N 1
ATOM 665 C CA . GLU A 1 82 ? 24.807 -0.637 -20.966 1.00 93.00 82 GLU A CA 1
ATOM 666 C C . GLU A 1 82 ? 23.669 -0.775 -19.950 1.00 93.00 82 GLU A C 1
ATOM 668 O O . GLU A 1 82 ? 22.515 -0.429 -20.227 1.00 93.00 82 GLU A O 1
ATOM 673 N N . TYR A 1 83 ? 24.003 -1.302 -18.772 1.00 93.31 83 TYR A N 1
ATOM 674 C CA . TYR A 1 83 ? 23.105 -1.348 -17.622 1.00 93.31 83 TYR A CA 1
ATOM 675 C C . TYR A 1 83 ? 23.425 -0.195 -16.680 1.00 93.31 83 TYR A C 1
ATOM 677 O O . TYR A 1 83 ? 24.589 0.035 -16.354 1.00 93.31 83 TYR A O 1
ATOM 685 N N . PHE A 1 84 ? 22.395 0.489 -16.199 1.00 93.69 84 PHE A N 1
ATOM 686 C CA . PHE A 1 84 ? 22.537 1.540 -15.198 1.00 93.69 84 PHE A CA 1
ATOM 687 C C . PHE A 1 84 ? 21.454 1.409 -14.132 1.00 93.69 84 PHE A C 1
ATOM 689 O O . PHE A 1 84 ? 20.379 0.859 -14.370 1.00 93.69 84 PHE A O 1
ATOM 696 N N . ILE A 1 85 ? 21.760 1.887 -12.927 1.00 93.81 85 ILE A N 1
ATOM 697 C CA . ILE A 1 85 ? 20.810 1.902 -11.818 1.00 93.81 85 ILE A CA 1
ATOM 698 C C . ILE A 1 85 ? 20.143 3.272 -11.794 1.00 93.81 85 ILE A C 1
ATOM 700 O O . ILE A 1 85 ? 20.779 4.279 -11.487 1.00 93.81 85 ILE A O 1
ATOM 704 N N . SER A 1 86 ? 18.848 3.293 -12.078 1.00 92.31 86 SER A N 1
ATOM 705 C CA . SER A 1 86 ? 17.990 4.454 -11.887 1.00 92.31 86 SER A CA 1
ATOM 706 C C . SER A 1 86 ? 17.416 4.430 -10.481 1.00 92.31 86 SER A C 1
ATOM 708 O O . SER A 1 86 ? 16.804 3.447 -10.060 1.00 92.31 86 SER A O 1
ATOM 710 N N . GLN A 1 87 ? 17.581 5.527 -9.751 1.00 94.81 87 GLN A N 1
ATOM 711 C CA . GLN A 1 87 ? 16.999 5.690 -8.425 1.00 94.81 87 GLN A CA 1
ATOM 712 C C . GLN A 1 87 ? 15.934 6.772 -8.448 1.00 94.81 87 GLN A C 1
ATOM 714 O O . GLN A 1 87 ? 16.111 7.831 -9.048 1.00 94.81 87 GLN A O 1
ATOM 719 N N . MET A 1 88 ? 14.826 6.522 -7.761 1.00 93.38 88 MET A N 1
ATOM 720 C CA . MET A 1 88 ? 13.802 7.532 -7.551 1.00 93.38 88 MET A CA 1
ATOM 721 C C . MET A 1 88 ? 13.224 7.448 -6.147 1.00 93.38 88 MET A C 1
ATOM 723 O O . MET A 1 88 ? 13.054 6.365 -5.585 1.00 93.38 88 MET A O 1
ATOM 727 N N . LYS A 1 89 ? 12.866 8.607 -5.591 1.00 93.06 89 LYS A N 1
ATOM 728 C CA . LYS A 1 89 ? 12.106 8.652 -4.346 1.00 93.06 89 LYS A CA 1
ATOM 729 C C . LYS A 1 89 ? 10.675 8.195 -4.625 1.00 93.06 89 LYS A C 1
ATOM 731 O O . LYS A 1 89 ? 9.991 8.759 -5.480 1.00 93.06 89 LYS A O 1
ATOM 736 N N . LEU A 1 90 ? 10.234 7.176 -3.901 1.00 91.00 90 LEU A N 1
ATOM 737 C CA . LEU A 1 90 ? 8.867 6.682 -3.908 1.00 91.00 90 LEU A CA 1
ATOM 738 C C . LEU A 1 90 ? 8.435 6.522 -2.460 1.00 91.00 90 LEU A C 1
ATOM 740 O O . LEU A 1 90 ? 9.016 5.738 -1.718 1.00 91.00 90 LEU A O 1
ATOM 744 N N . GLU A 1 91 ? 7.429 7.294 -2.078 1.00 89.12 91 GLU A N 1
ATOM 745 C CA . GLU A 1 91 ? 6.906 7.342 -0.721 1.00 89.12 91 GLU A CA 1
ATOM 746 C C . GLU A 1 91 ? 5.382 7.326 -0.803 1.00 89.12 91 GLU A C 1
ATOM 748 O O . GLU A 1 91 ? 4.776 8.214 -1.410 1.00 89.12 91 GLU A O 1
ATOM 753 N N . GLU A 1 92 ? 4.776 6.301 -0.214 1.00 89.50 92 GLU A N 1
ATOM 754 C CA . GLU A 1 92 ? 3.330 6.242 -0.034 1.00 89.50 92 GLU A CA 1
ATOM 755 C C . GLU A 1 92 ? 2.969 7.138 1.156 1.00 89.50 92 GLU A C 1
ATOM 757 O O . GLU A 1 92 ? 3.471 6.952 2.259 1.00 89.50 92 GLU A O 1
ATOM 762 N N . LYS A 1 93 ? 2.111 8.143 0.954 1.00 90.25 93 LYS A N 1
ATOM 763 C CA . LYS A 1 93 ? 1.655 9.008 2.053 1.00 90.25 93 LYS A CA 1
ATOM 764 C C . LYS A 1 93 ? 0.306 8.541 2.560 1.00 90.25 93 LYS A C 1
ATOM 766 O O . LYS A 1 93 ? -0.558 8.175 1.768 1.00 90.25 93 LYS A O 1
ATOM 771 N N . GLN A 1 94 ? 0.075 8.635 3.863 1.00 91.06 94 GLN A N 1
ATOM 772 C CA . GLN A 1 94 ? -1.248 8.399 4.428 1.00 91.06 94 GLN A CA 1
ATOM 773 C C . GLN A 1 94 ? -2.040 9.702 4.528 1.00 91.06 94 GLN A C 1
ATOM 775 O O . GLN A 1 94 ? -1.562 10.711 5.040 1.00 91.06 94 GLN A O 1
ATOM 780 N N . ARG A 1 95 ? -3.281 9.669 4.041 1.00 92.19 95 ARG A N 1
ATOM 781 C CA . ARG A 1 95 ? -4.296 10.688 4.316 1.00 92.19 95 ARG A CA 1
ATOM 782 C C . ARG A 1 95 ? -5.117 10.304 5.545 1.00 92.19 95 ARG A C 1
ATOM 784 O O . ARG A 1 95 ? -5.422 9.110 5.685 1.00 92.19 95 ARG A O 1
ATOM 791 N N . PRO A 1 96 ? -5.525 11.279 6.375 1.00 93.06 96 PRO A N 1
ATOM 792 C CA . PRO A 1 96 ? -6.418 11.015 7.493 1.00 93.06 96 PRO A CA 1
ATOM 793 C C . PRO A 1 96 ? -7.779 10.496 6.998 1.00 93.06 96 PRO A C 1
ATOM 795 O O . PRO A 1 96 ? -8.128 10.667 5.819 1.00 93.06 96 PRO A O 1
ATOM 798 N N . PRO A 1 97 ? -8.555 9.821 7.862 1.00 92.69 97 PRO A N 1
ATOM 799 C CA . PRO A 1 97 ? -9.952 9.522 7.594 1.00 92.69 97 PRO A CA 1
ATOM 800 C C . PRO A 1 97 ? -10.708 10.770 7.131 1.00 92.69 97 PRO A C 1
ATOM 802 O O . PRO A 1 97 ? -10.626 11.829 7.739 1.00 92.69 97 PRO A O 1
ATOM 805 N N . MET A 1 98 ? -11.498 10.639 6.064 1.00 92.44 98 MET A N 1
ATOM 806 C CA . MET A 1 98 ? -12.258 11.768 5.511 1.00 92.44 98 MET A CA 1
ATOM 807 C C . MET A 1 98 ? -13.247 12.372 6.526 1.00 92.44 98 MET A C 1
ATOM 809 O O . MET A 1 98 ? -13.585 13.542 6.422 1.00 92.44 98 MET A O 1
ATOM 813 N N . ALA A 1 99 ? -13.684 11.585 7.515 1.00 92.25 99 ALA A N 1
ATOM 814 C CA . ALA A 1 99 ? -14.549 12.039 8.602 1.00 92.25 99 ALA A CA 1
ATOM 815 C C . ALA A 1 99 ? -13.867 13.019 9.576 1.00 92.25 99 ALA A C 1
ATOM 817 O O . ALA A 1 99 ? -14.564 13.715 10.304 1.00 92.25 99 ALA A O 1
ATOM 818 N N . GLU A 1 100 ? -12.533 13.076 9.589 1.00 92.94 100 GLU A N 1
ATOM 819 C CA . GLU A 1 100 ? -11.753 14.013 10.410 1.00 92.94 100 GLU A CA 1
ATOM 820 C C . GLU A 1 100 ? -11.495 15.344 9.689 1.00 92.94 100 GLU A C 1
ATOM 822 O O . GLU A 1 100 ? -10.961 16.272 10.286 1.00 92.94 100 GLU A O 1
ATOM 827 N N . ILE A 1 101 ? -11.861 15.453 8.407 1.00 94.06 101 ILE A N 1
ATOM 828 C CA . ILE A 1 101 ? -11.674 16.668 7.615 1.00 94.06 101 ILE A CA 1
ATOM 829 C C . ILE A 1 101 ? -12.989 17.454 7.593 1.00 94.06 101 ILE A C 1
ATOM 831 O O . ILE A 1 101 ? -14.000 16.989 7.054 1.00 94.06 101 ILE A O 1
ATOM 835 N N . GLU A 1 102 ? -12.961 18.658 8.161 1.00 92.19 102 GLU A N 1
ATOM 836 C CA . GLU A 1 102 ? -14.132 19.511 8.377 1.00 92.19 102 GLU A CA 1
ATOM 837 C C . GLU A 1 102 ? -14.890 19.817 7.076 1.00 92.19 102 GLU A C 1
ATOM 839 O O . GLU A 1 102 ? -16.111 19.653 7.002 1.00 92.19 102 GLU A O 1
ATOM 844 N N . GLU A 1 103 ? -14.174 20.153 6.003 1.00 91.81 103 GLU A N 1
ATOM 845 C CA . GLU A 1 103 ? -14.767 20.516 4.715 1.00 91.81 103 GLU A CA 1
ATOM 846 C C . GLU A 1 103 ? -15.595 19.370 4.108 1.00 91.81 103 GLU A C 1
ATOM 848 O O . GLU A 1 103 ? -16.645 19.599 3.494 1.00 91.81 103 GLU A O 1
ATOM 853 N N . TYR A 1 104 ? -15.171 18.115 4.303 1.00 89.44 104 TYR A N 1
ATOM 854 C CA . TYR A 1 104 ? -15.928 16.949 3.835 1.00 89.44 104 TYR A CA 1
ATOM 855 C C . TYR A 1 104 ? -17.168 16.684 4.692 1.00 89.44 104 TYR A C 1
ATOM 857 O O . TYR A 1 104 ? -18.197 16.251 4.162 1.00 89.44 104 TYR A O 1
ATOM 865 N N . MET A 1 105 ? -17.100 16.967 5.994 1.00 88.25 105 MET A N 1
ATOM 866 C CA . MET A 1 105 ? -18.236 16.822 6.904 1.00 88.25 105 MET A CA 1
ATOM 867 C C . MET A 1 105 ? -19.339 17.834 6.587 1.00 88.25 105 MET A C 1
ATOM 869 O O . MET A 1 105 ? -20.504 17.442 6.468 1.00 88.25 105 MET A O 1
ATOM 873 N N . ILE A 1 106 ? -18.971 19.094 6.335 1.00 89.62 106 ILE A N 1
ATOM 874 C CA . ILE A 1 106 ? -19.907 20.150 5.918 1.00 89.62 106 ILE A CA 1
ATOM 875 C C . ILE A 1 106 ? -20.592 19.773 4.597 1.00 89.62 106 ILE A C 1
ATOM 877 O O . ILE A 1 106 ? -21.818 19.829 4.482 1.00 89.62 106 ILE A O 1
ATOM 881 N N . ARG A 1 107 ? -19.831 19.302 3.600 1.00 86.62 107 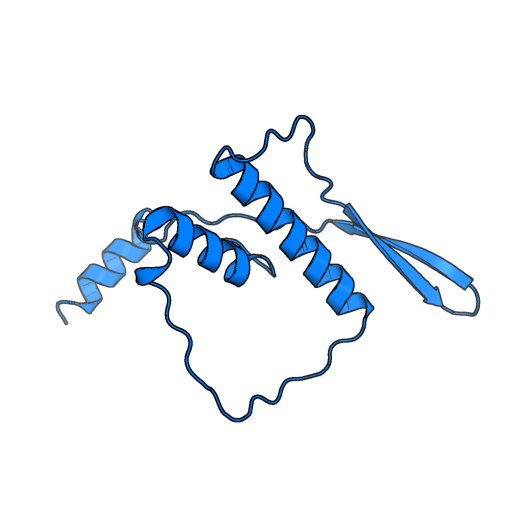ARG A N 1
ATOM 882 C CA . ARG A 1 107 ? -20.400 18.874 2.311 1.00 86.62 107 ARG A CA 1
ATOM 883 C C . ARG A 1 107 ? -21.385 17.710 2.457 1.00 86.62 107 ARG A C 1
ATOM 885 O O . ARG A 1 107 ? -22.428 17.706 1.803 1.00 86.62 107 ARG A O 1
ATOM 892 N N . LYS A 1 108 ? -21.071 16.718 3.298 1.00 79.75 108 LYS A N 1
ATOM 893 C CA . LYS A 1 108 ? -21.955 15.571 3.563 1.00 79.75 108 LYS A CA 1
ATOM 894 C C . LYS A 1 108 ? -23.262 15.999 4.231 1.00 79.75 108 LYS A C 1
ATOM 896 O O . LYS A 1 108 ? -24.300 15.425 3.913 1.00 79.75 108 LYS A O 1
ATOM 901 N N . TYR A 1 109 ? -23.208 16.974 5.140 1.00 75.56 109 TYR A N 1
ATOM 902 C CA . TYR A 1 109 ? -24.396 17.556 5.762 1.00 75.56 109 TYR A CA 1
ATOM 903 C C . TYR A 1 109 ? -25.286 18.209 4.697 1.00 75.56 109 TYR A C 1
ATOM 905 O O . TYR A 1 109 ? -26.427 17.797 4.521 1.00 75.56 109 TYR A O 1
ATOM 913 N N . ASN A 1 110 ? -24.729 19.108 3.884 1.00 77.12 110 ASN A N 1
ATOM 914 C CA . ASN A 1 110 ? -25.491 19.817 2.850 1.00 77.12 110 ASN A CA 1
ATOM 915 C C . ASN A 1 110 ? -26.098 18.883 1.788 1.00 77.12 110 ASN A C 1
ATOM 917 O O . ASN A 1 110 ? -27.202 19.123 1.327 1.00 77.12 110 ASN A O 1
ATOM 921 N N . SER A 1 111 ? -25.422 17.788 1.425 1.00 72.50 111 SER A N 1
ATOM 922 C CA . SER A 1 111 ? -25.940 16.818 0.446 1.00 72.50 111 SER A CA 1
ATOM 923 C C . SER A 1 111 ? -27.044 15.893 0.983 1.00 72.50 111 SER A C 1
ATOM 925 O O . SER A 1 111 ? -27.619 15.148 0.196 1.00 72.50 111 SER A O 1
ATOM 927 N N . ARG A 1 112 ? -27.292 15.856 2.299 1.00 64.62 112 ARG A N 1
ATOM 928 C CA . ARG A 1 112 ? -28.339 15.019 2.921 1.00 64.62 112 ARG A CA 1
ATOM 929 C C . ARG A 1 112 ? -29.643 15.768 3.198 1.00 64.62 112 ARG A C 1
ATOM 931 O O . ARG A 1 112 ? -30.636 15.120 3.508 1.00 64.62 112 ARG A O 1
ATOM 938 N N . TYR A 1 113 ? -29.617 17.095 3.130 1.00 54.53 113 TYR A N 1
ATOM 939 C CA . TYR A 1 113 ? -30.749 17.977 3.429 1.00 54.53 113 TYR A CA 1
ATOM 940 C C . TYR A 1 113 ? -31.169 18.830 2.215 1.00 54.53 113 TYR A C 1
ATOM 942 O O . TYR A 1 113 ? -31.851 19.839 2.380 1.00 54.53 113 TYR A O 1
ATOM 950 N N . VAL A 1 114 ? -30.765 18.409 1.012 1.00 50.41 114 VAL A N 1
ATOM 951 C CA . VAL A 1 114 ? -31.250 18.867 -0.302 1.00 50.41 114 VAL A CA 1
ATOM 952 C C . VAL A 1 114 ? -31.790 17.643 -1.023 1.00 50.41 114 VAL A C 1
ATOM 954 O O . VAL A 1 114 ? -32.870 17.757 -1.636 1.00 50.41 114 VAL A O 1
#

Secondary structure (DSSP, 8-state):
-EESTTHHHHHHHHHHHHH-GGG------S----PPPPHHHHHHHHHHHHHHHHHHHHHTTS----SPPP-EEEEEEEETTEEEEEEEE--PEEPPPGGG-HHHHHHHHHTT--

Organism: NCBI:txid412755

pLDDT: mean 91.71, std 7.35, range [50.41, 97.94]